Protein AF-A0AAW7FCY6-F1 (afdb_monomer_lite)

pLDDT: mean 89.24, std 13.65, range [32.5, 97.94]

Secondary structure (DSSP, 8-state):
-------HHHHHHHHHHHHHSSS---HHHHHHHHHHHHHHHHHHHTT----HHHHHHHHHHHT--GGGHHHHHHHHHHHHHHT-

Foldseek 3Di:
DPPDPQDVVLLVLLVVLLVVDPHHDDPVLSVLSSSLSSVVVVCVVVVHDADLVNLQVSCVVSVHDSVCSVVVVVSVVVVVVVPD

Sequence (84 aa):
MMKNKIAPTVYKLVYEYSHQSEQPLNESESDTMAEYFNDLVTRLVGGESIDADTLLRLAKEYGVDVLRVPEIARFLSEWGRDGE

Structure (mmCIF, N/CA/C/O backbone):
data_AF-A0AAW7FCY6-F1
#
_entry.id   AF-A0AAW7FCY6-F1
#
loop_
_atom_site.group_PDB
_atom_site.id
_atom_site.type_symbol
_atom_site.label_atom_id
_atom_site.label_alt_id
_atom_site.label_comp_id
_atom_site.label_asym_id
_atom_site.label_entity_id
_atom_site.label_seq_id
_atom_site.pdbx_PDB_ins_code
_atom_site.Cartn_x
_atom_site.Cartn_y
_atom_site.Cartn_z
_atom_site.occupancy
_atom_site.B_iso_or_equiv
_atom_site.auth_seq_id
_atom_site.auth_comp_id
_atom_site.auth_asym_id
_atom_site.auth_atom_id
_atom_site.pdbx_PDB_model_num
ATOM 1 N N . MET A 1 1 ? 2.956 -10.868 17.929 1.00 32.50 1 MET A N 1
ATOM 2 C CA . MET A 1 1 ? 3.109 -10.489 16.511 1.00 32.50 1 MET A CA 1
ATOM 3 C C . MET A 1 1 ? 4.025 -9.274 16.470 1.00 32.50 1 MET A C 1
ATOM 5 O O . MET A 1 1 ? 3.653 -8.251 17.033 1.00 32.50 1 MET A O 1
ATOM 9 N N . MET A 1 2 ? 5.244 -9.388 15.940 1.00 39.16 2 MET A N 1
ATOM 10 C CA . MET A 1 2 ? 6.075 -8.202 15.709 1.00 39.16 2 MET A CA 1
ATOM 11 C C . MET A 1 2 ? 5.473 -7.469 14.513 1.00 39.16 2 MET A C 1
ATOM 13 O O . MET A 1 2 ? 5.599 -7.938 13.388 1.00 39.16 2 MET A O 1
ATOM 17 N N . LYS A 1 3 ? 4.775 -6.355 14.759 1.00 49.47 3 LYS A N 1
ATOM 18 C CA . LYS A 1 3 ? 4.495 -5.394 13.692 1.00 49.47 3 LYS A CA 1
ATOM 19 C C . LYS A 1 3 ? 5.859 -4.909 13.206 1.00 49.47 3 LYS A C 1
ATOM 21 O O . LYS A 1 3 ? 6.587 -4.289 13.985 1.00 49.47 3 LYS A O 1
ATOM 26 N N . ASN A 1 4 ? 6.249 -5.256 11.980 1.00 56.88 4 ASN A N 1
ATOM 27 C CA . ASN A 1 4 ? 7.423 -4.644 11.366 1.00 56.88 4 ASN A CA 1
ATOM 28 C C . ASN A 1 4 ? 7.237 -3.128 11.441 1.00 56.88 4 ASN A C 1
ATOM 30 O O . ASN A 1 4 ? 6.143 -2.623 11.195 1.00 56.88 4 ASN A O 1
ATOM 34 N N . LYS A 1 5 ? 8.277 -2.402 11.856 1.00 78.12 5 LYS A N 1
ATOM 35 C CA . LYS A 1 5 ? 8.195 -0.946 11.965 1.00 78.12 5 LYS A CA 1
ATOM 36 C C . LYS A 1 5 ? 8.056 -0.376 10.553 1.00 78.12 5 LYS A C 1
ATOM 38 O O . LYS A 1 5 ? 9.047 -0.285 9.836 1.00 78.12 5 LYS A O 1
ATOM 43 N N . ILE A 1 6 ? 6.828 -0.032 10.171 1.00 86.50 6 ILE A N 1
ATOM 44 C CA . ILE A 1 6 ? 6.506 0.553 8.869 1.00 86.50 6 ILE A CA 1
ATOM 45 C C . ILE A 1 6 ? 7.254 1.883 8.737 1.00 86.50 6 ILE A C 1
ATOM 47 O O . ILE A 1 6 ? 7.241 2.716 9.651 1.00 86.50 6 ILE A O 1
ATOM 51 N N . ALA A 1 7 ? 7.954 2.067 7.618 1.00 87.19 7 ALA A N 1
ATOM 52 C CA . ALA A 1 7 ? 8.727 3.279 7.381 1.00 87.19 7 ALA A CA 1
ATOM 53 C C . ALA A 1 7 ? 7.794 4.502 7.232 1.00 87.19 7 ALA A C 1
ATOM 55 O O . ALA A 1 7 ? 6.749 4.389 6.592 1.00 87.19 7 ALA A O 1
ATOM 56 N N . PRO A 1 8 ? 8.170 5.698 7.730 1.00 89.00 8 PRO A N 1
ATOM 57 C CA . PRO A 1 8 ? 7.369 6.915 7.547 1.00 89.00 8 PRO A CA 1
ATOM 58 C C . PRO A 1 8 ? 7.040 7.224 6.080 1.00 89.00 8 PRO A C 1
ATOM 60 O O . PRO A 1 8 ? 5.965 7.732 5.776 1.00 89.00 8 PRO A O 1
ATOM 63 N N . THR A 1 9 ? 7.942 6.865 5.161 1.00 88.69 9 THR A N 1
ATOM 64 C CA . THR A 1 9 ? 7.732 6.993 3.714 1.00 88.69 9 THR A CA 1
ATOM 65 C C . THR A 1 9 ? 6.525 6.190 3.227 1.00 88.69 9 THR A C 1
ATOM 67 O O . THR A 1 9 ? 5.797 6.667 2.366 1.00 88.69 9 THR A O 1
ATOM 70 N N . VAL A 1 10 ? 6.258 5.014 3.808 1.00 93.56 10 VAL A N 1
ATOM 71 C CA . VAL A 1 10 ? 5.085 4.198 3.456 1.00 93.56 10 VAL A CA 1
ATOM 72 C C . VAL A 1 10 ? 3.800 4.888 3.903 1.00 93.56 10 VAL A C 1
ATOM 74 O O . VAL A 1 10 ? 2.854 4.957 3.130 1.00 93.56 10 VAL A O 1
ATOM 77 N N . TYR A 1 11 ? 3.766 5.479 5.100 1.00 93.06 11 TYR A N 1
ATOM 78 C CA . TYR A 1 11 ? 2.596 6.249 5.540 1.00 93.06 11 TYR A CA 1
ATOM 79 C C . TYR A 1 11 ? 2.330 7.468 4.654 1.00 93.06 11 TYR A C 1
ATOM 81 O O . TYR A 1 11 ? 1.175 7.763 4.351 1.00 93.06 11 TYR A O 1
ATOM 89 N N . LYS A 1 12 ? 3.386 8.149 4.192 1.00 93.12 12 LYS A N 1
ATOM 90 C CA . LYS A 1 12 ? 3.251 9.223 3.200 1.00 93.12 12 LYS A CA 1
ATOM 91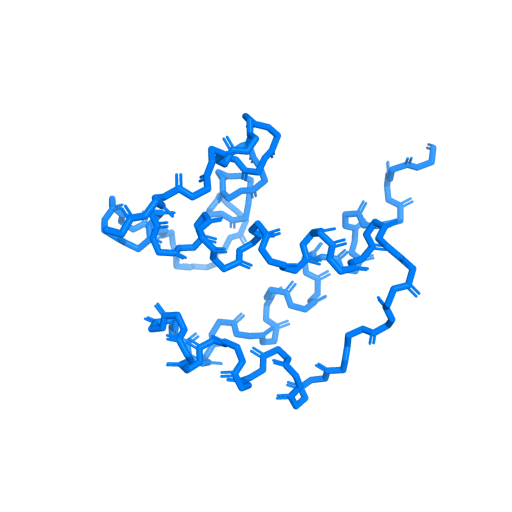 C C . LYS A 1 12 ? 2.650 8.695 1.891 1.00 93.12 12 LYS A C 1
ATOM 93 O O . LYS A 1 12 ? 1.739 9.315 1.358 1.00 93.12 12 LYS A O 1
ATOM 98 N N . LEU A 1 13 ? 3.107 7.534 1.425 1.00 94.25 13 LEU A N 1
ATOM 99 C CA . LEU A 1 13 ? 2.614 6.908 0.200 1.00 94.25 13 LEU A CA 1
ATOM 100 C C . LEU A 1 13 ? 1.136 6.494 0.307 1.00 94.25 13 LEU A C 1
ATOM 102 O O . LEU A 1 13 ? 0.355 6.751 -0.603 1.00 94.25 13 LEU A O 1
ATOM 106 N N . VAL A 1 14 ? 0.728 5.914 1.440 1.00 96.12 14 VAL A N 1
ATOM 107 C CA . VAL A 1 14 ? -0.681 5.584 1.727 1.00 96.12 14 VAL A CA 1
ATOM 108 C C . VAL A 1 14 ? -1.544 6.843 1.766 1.00 96.12 14 VAL A C 1
ATOM 110 O O . VAL A 1 14 ? -2.654 6.845 1.236 1.00 96.12 14 VAL A O 1
ATOM 113 N N . TYR A 1 15 ? -1.040 7.923 2.367 1.00 94.94 15 TYR A N 1
ATOM 114 C CA . TYR A 1 15 ? -1.731 9.210 2.391 1.00 94.94 15 TYR A CA 1
ATOM 115 C C . TYR A 1 15 ? -1.934 9.769 0.976 1.00 94.94 15 TYR A C 1
ATOM 117 O O . TYR A 1 15 ? -3.044 10.183 0.644 1.00 94.94 15 TYR A O 1
ATOM 125 N N . GLU A 1 16 ? -0.893 9.751 0.138 1.00 95.12 16 GLU A N 1
ATOM 126 C CA . GLU A 1 16 ? -0.957 10.195 -1.260 1.00 95.12 16 GLU A CA 1
ATOM 127 C C . GLU A 1 16 ? -1.934 9.348 -2.077 1.00 95.12 16 GLU A C 1
ATOM 129 O O . GLU A 1 16 ? -2.807 9.905 -2.741 1.00 95.12 16 GLU A O 1
ATOM 134 N N . TYR A 1 17 ? -1.855 8.021 -1.958 1.00 96.31 17 TYR A N 1
ATOM 135 C CA . TYR A 1 17 ? -2.803 7.104 -2.583 1.00 96.31 17 TYR A CA 1
ATOM 136 C C . TYR A 1 17 ? -4.247 7.406 -2.156 1.00 96.31 17 TYR A C 1
ATOM 138 O O . TYR A 1 17 ? -5.122 7.545 -3.002 1.00 96.31 17 TYR A O 1
ATOM 146 N N . SER A 1 18 ? -4.500 7.581 -0.855 1.00 96.12 18 SER A N 1
ATOM 147 C CA . SER A 1 18 ? -5.837 7.887 -0.327 1.00 96.12 18 SER A CA 1
ATOM 148 C C . SER A 1 18 ? -6.408 9.197 -0.890 1.00 96.12 18 SER A C 1
ATOM 150 O O . SER A 1 18 ? -7.603 9.277 -1.159 1.00 96.12 18 SER A O 1
ATOM 152 N N . HIS A 1 19 ? -5.562 10.210 -1.117 1.00 93.88 19 HIS A N 1
ATOM 153 C CA . HIS A 1 19 ? -5.972 11.491 -1.711 1.00 93.88 19 HIS A CA 1
ATOM 154 C C . HIS A 1 19 ? -6.231 11.414 -3.216 1.00 93.88 19 HIS A C 1
ATOM 156 O O . HIS A 1 19 ? -6.992 12.225 -3.742 1.00 93.88 19 HIS A O 1
ATOM 162 N N . GLN A 1 20 ? -5.569 10.489 -3.909 1.00 92.50 20 GLN A N 1
ATOM 163 C CA . GLN A 1 20 ? -5.739 10.274 -5.346 1.00 92.50 20 GLN A CA 1
ATOM 164 C C . GLN A 1 20 ? -6.834 9.250 -5.660 1.00 92.50 20 GLN A C 1
ATOM 166 O O . GLN A 1 20 ? -7.309 9.213 -6.794 1.00 92.50 20 GLN A O 1
ATOM 171 N N . SER A 1 21 ? -7.232 8.440 -4.674 1.00 93.81 21 SER A N 1
ATOM 172 C CA . SER A 1 21 ? -8.258 7.421 -4.843 1.00 93.81 21 SER A CA 1
ATOM 173 C C . SER A 1 21 ? -9.648 8.034 -4.946 1.00 93.81 21 SER A C 1
ATOM 175 O O . SER A 1 21 ? -10.003 8.957 -4.209 1.00 93.81 21 SER A O 1
ATOM 177 N N . GLU A 1 22 ? -10.479 7.465 -5.820 1.00 91.56 22 GLU A N 1
ATOM 178 C CA . GLU A 1 22 ? -11.902 7.821 -5.907 1.00 91.56 22 GLU A CA 1
ATOM 179 C C . GLU A 1 22 ? -12.647 7.561 -4.586 1.00 91.56 22 GLU A C 1
ATOM 181 O O . GLU A 1 22 ? -13.660 8.202 -4.300 1.00 91.56 22 GLU A O 1
ATOM 186 N N . GLN A 1 23 ? -12.140 6.628 -3.771 1.00 92.06 23 GLN A N 1
ATOM 187 C CA . GLN A 1 23 ? -12.679 6.291 -2.458 1.00 92.06 23 GLN A CA 1
ATOM 188 C C . GLN A 1 23 ? -11.588 6.436 -1.389 1.00 92.06 23 GLN A C 1
ATOM 190 O O . GLN A 1 23 ? -10.848 5.472 -1.143 1.00 92.06 23 GLN A O 1
ATOM 195 N N . PRO A 1 24 ? -11.504 7.608 -0.730 1.00 93.88 24 PRO A N 1
ATOM 196 C CA . PRO A 1 24 ? -10.545 7.847 0.339 1.00 93.88 24 PRO A CA 1
ATOM 197 C C . PRO A 1 24 ? -10.627 6.785 1.435 1.00 93.88 24 PRO A C 1
ATOM 199 O O . PRO A 1 24 ? -11.709 6.301 1.774 1.00 93.88 24 PRO A O 1
ATOM 202 N N . LEU A 1 25 ? -9.474 6.439 1.999 1.00 94.62 25 LEU A N 1
ATOM 203 C CA . LEU A 1 25 ? -9.371 5.447 3.063 1.00 94.62 25 LEU A CA 1
ATOM 204 C C . LEU A 1 25 ? -9.869 6.015 4.391 1.00 94.62 25 LEU A C 1
ATOM 206 O O . LEU A 1 25 ? -9.546 7.146 4.763 1.00 94.62 25 LEU A O 1
ATOM 210 N N . ASN A 1 26 ? -10.588 5.192 5.150 1.00 92.44 26 ASN A N 1
ATOM 211 C CA . ASN A 1 26 ? -10.807 5.440 6.571 1.00 92.44 26 ASN A CA 1
ATOM 212 C C . ASN A 1 26 ? -9.578 5.031 7.414 1.00 92.44 26 ASN A C 1
ATOM 214 O O . ASN A 1 26 ? -8.590 4.506 6.899 1.00 92.44 26 ASN A O 1
ATOM 218 N N . GLU A 1 27 ? -9.625 5.274 8.725 1.00 87.50 27 GLU A N 1
ATOM 219 C CA . GLU A 1 27 ? -8.508 4.991 9.642 1.00 87.50 27 GLU A CA 1
ATOM 220 C C . GLU A 1 27 ? -8.125 3.498 9.675 1.00 87.50 27 GLU A C 1
ATOM 222 O O . GLU A 1 27 ? -6.951 3.156 9.550 1.00 87.50 27 GLU A O 1
ATOM 227 N N . SER A 1 28 ? -9.110 2.596 9.739 1.00 87.00 28 SER A N 1
ATOM 228 C CA . SER A 1 28 ? -8.872 1.144 9.747 1.00 87.00 28 SER A CA 1
ATOM 229 C C . SER A 1 28 ? -8.334 0.633 8.408 1.00 87.00 28 SER A C 1
ATOM 231 O O . SER A 1 28 ? -7.495 -0.272 8.372 1.00 87.00 28 SER A O 1
ATOM 233 N N . GLU A 1 29 ? -8.822 1.193 7.300 1.00 94.44 29 GLU A N 1
ATOM 234 C CA . GLU A 1 29 ? -8.300 0.894 5.967 1.00 94.44 29 GLU A CA 1
ATOM 235 C C . GLU A 1 29 ? -6.869 1.416 5.805 1.00 94.44 29 GLU A C 1
ATOM 237 O O . GLU A 1 29 ? -6.058 0.747 5.176 1.00 94.44 29 GLU A O 1
ATOM 242 N N . SER A 1 30 ? -6.536 2.569 6.395 1.00 93.62 30 SER A N 1
ATOM 243 C CA . SER A 1 30 ? -5.208 3.188 6.292 1.00 93.62 30 SER A CA 1
ATOM 244 C C . SER A 1 30 ? -4.117 2.345 6.950 1.00 93.62 30 SER A C 1
ATOM 246 O O . SER A 1 30 ? -3.058 2.157 6.355 1.00 93.62 30 SER A O 1
ATOM 248 N N . ASP A 1 31 ? -4.376 1.782 8.133 1.00 92.25 31 ASP A N 1
ATOM 249 C CA . ASP A 1 31 ? -3.430 0.879 8.804 1.00 92.25 31 ASP A CA 1
ATOM 250 C C . ASP A 1 31 ? -3.201 -0.406 7.996 1.00 92.25 31 ASP A C 1
ATOM 252 O O . ASP A 1 31 ? -2.061 -0.815 7.769 1.00 92.25 31 ASP A O 1
ATOM 256 N N . THR A 1 32 ? -4.286 -1.004 7.498 1.00 94.88 32 THR A N 1
ATOM 257 C CA . THR A 1 32 ? -4.230 -2.207 6.651 1.00 94.88 32 THR A CA 1
ATOM 258 C C . THR A 1 32 ? -3.483 -1.926 5.345 1.00 94.88 32 THR A C 1
ATOM 260 O O . THR A 1 32 ? -2.632 -2.705 4.912 1.00 94.88 32 THR A O 1
ATOM 263 N N . MET A 1 33 ? -3.751 -0.769 4.734 1.00 97.00 33 MET A N 1
ATOM 264 C CA . MET A 1 33 ? -3.080 -0.325 3.518 1.00 97.00 33 MET A CA 1
ATOM 265 C C . MET A 1 33 ? -1.592 -0.071 3.759 1.00 97.00 33 MET A C 1
ATOM 267 O O . MET A 1 33 ? -0.785 -0.378 2.889 1.00 97.00 33 MET A O 1
ATOM 271 N N . ALA A 1 34 ? -1.204 0.440 4.930 1.00 96.12 34 ALA A N 1
ATOM 272 C CA . ALA A 1 34 ? 0.197 0.647 5.278 1.00 96.12 34 ALA A CA 1
ATOM 273 C C . ALA A 1 34 ? 0.967 -0.671 5.397 1.00 96.12 34 ALA A C 1
ATOM 275 O O . ALA A 1 34 ? 2.097 -0.756 4.918 1.00 96.12 34 ALA A O 1
ATOM 276 N N . GLU A 1 35 ? 0.365 -1.710 5.979 1.00 95.75 35 GLU A N 1
ATOM 277 C CA . GLU A 1 35 ? 0.973 -3.045 6.027 1.00 95.75 35 GLU A CA 1
ATOM 278 C C . GLU A 1 35 ? 1.133 -3.637 4.618 1.00 95.75 35 GLU A C 1
ATOM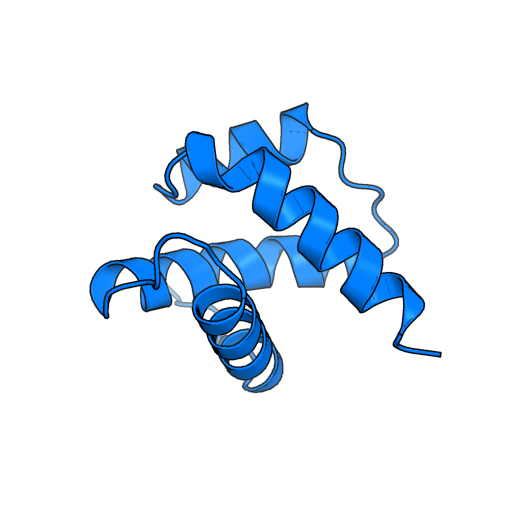 280 O O . GLU A 1 35 ? 2.215 -4.118 4.271 1.00 95.75 35 GLU A O 1
ATOM 285 N N . TYR A 1 36 ? 0.099 -3.509 3.781 1.00 97.19 36 TYR A N 1
ATOM 286 C CA . TYR A 1 36 ? 0.122 -3.959 2.390 1.00 97.19 36 TYR A CA 1
ATOM 287 C C . TYR A 1 36 ? 1.166 -3.209 1.545 1.00 97.19 36 TYR A C 1
ATOM 289 O O . TYR A 1 36 ? 2.019 -3.830 0.911 1.00 97.19 36 TYR A O 1
ATOM 297 N N . PHE A 1 37 ? 1.168 -1.873 1.582 1.00 96.38 37 PHE A N 1
ATOM 298 C CA . PHE A 1 37 ? 2.129 -1.040 0.851 1.00 96.38 37 PHE A CA 1
ATOM 299 C C . PHE A 1 37 ? 3.560 -1.275 1.331 1.00 96.38 37 PHE A C 1
ATOM 301 O O . PHE A 1 37 ? 4.483 -1.232 0.523 1.00 96.38 37 PHE A O 1
ATOM 308 N N . ASN A 1 38 ? 3.767 -1.558 2.620 1.00 95.69 38 ASN A N 1
ATOM 309 C CA . ASN A 1 38 ? 5.092 -1.889 3.130 1.00 95.69 38 ASN A CA 1
ATOM 310 C C . ASN A 1 38 ? 5.655 -3.164 2.476 1.00 95.69 38 ASN A C 1
ATOM 312 O O . ASN A 1 38 ? 6.837 -3.177 2.130 1.00 95.69 38 ASN A O 1
ATOM 316 N N . ASP A 1 39 ? 4.846 -4.214 2.284 1.00 95.50 39 ASP A N 1
ATOM 317 C CA . ASP A 1 39 ? 5.288 -5.424 1.567 1.00 95.50 39 ASP A CA 1
ATOM 318 C C . ASP A 1 39 ? 5.584 -5.117 0.091 1.00 95.50 39 ASP A C 1
ATOM 320 O O . ASP A 1 39 ? 6.677 -5.408 -0.397 1.00 95.50 39 ASP A O 1
ATOM 324 N N . LEU A 1 40 ? 4.671 -4.425 -0.600 1.00 95.44 40 LEU A N 1
ATOM 325 C CA . LEU A 1 40 ? 4.861 -4.071 -2.012 1.00 95.44 40 LEU A CA 1
ATOM 326 C C . LEU A 1 40 ? 6.122 -3.230 -2.242 1.00 95.44 40 LEU A C 1
ATOM 328 O O . LEU A 1 40 ? 6.931 -3.553 -3.109 1.00 95.44 40 LEU A O 1
ATOM 332 N N . VAL A 1 41 ? 6.330 -2.183 -1.442 1.00 92.69 41 VAL A N 1
ATOM 333 C CA . VAL A 1 41 ? 7.522 -1.328 -1.540 1.00 92.69 41 VAL A CA 1
ATOM 334 C C . VAL A 1 41 ? 8.790 -2.119 -1.222 1.00 92.69 41 VAL A C 1
ATOM 336 O O . VAL 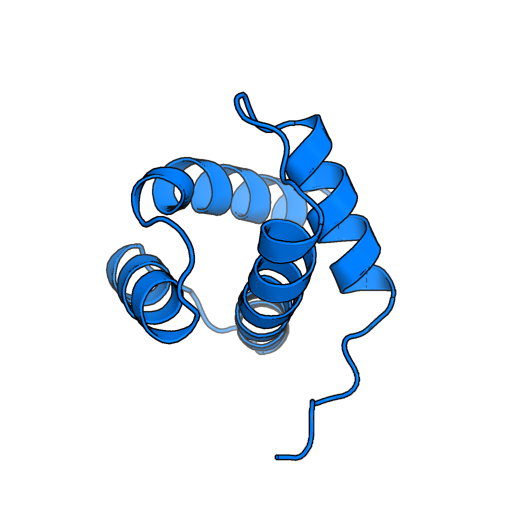A 1 41 ? 9.787 -1.954 -1.918 1.00 92.69 41 VAL A O 1
ATOM 339 N N . THR A 1 42 ? 8.766 -3.007 -0.222 1.00 92.75 42 THR A N 1
ATOM 340 C CA . THR A 1 42 ? 9.930 -3.847 0.116 1.00 92.75 42 THR A CA 1
ATOM 341 C C . THR A 1 42 ? 10.348 -4.722 -1.067 1.00 92.75 42 THR A C 1
ATOM 343 O O . THR A 1 42 ? 11.535 -4.803 -1.382 1.00 92.75 42 THR A O 1
ATOM 346 N N . ARG A 1 43 ? 9.378 -5.334 -1.753 1.00 93.12 43 ARG A N 1
ATOM 347 C CA . ARG A 1 43 ? 9.602 -6.156 -2.951 1.00 93.12 43 ARG A CA 1
ATOM 348 C C . ARG A 1 43 ? 10.131 -5.334 -4.124 1.00 93.12 43 ARG A C 1
ATOM 350 O O . ARG A 1 43 ? 11.156 -5.693 -4.700 1.00 93.12 43 ARG A O 1
ATOM 357 N N . LEU A 1 44 ? 9.491 -4.201 -4.425 1.00 91.31 44 LEU A N 1
ATOM 358 C CA . LEU A 1 44 ? 9.896 -3.312 -5.522 1.00 91.31 44 LEU A CA 1
ATOM 359 C C . LEU A 1 44 ? 11.315 -2.766 -5.315 1.00 91.31 44 LEU A C 1
ATOM 361 O O . LEU A 1 44 ? 12.134 -2.821 -6.229 1.00 91.31 44 LEU A O 1
ATOM 365 N N . VAL A 1 45 ? 11.646 -2.306 -4.103 1.00 89.50 45 VAL A N 1
ATOM 366 C CA . VAL A 1 45 ? 13.007 -1.858 -3.747 1.00 89.50 45 VAL A CA 1
ATOM 367 C C . VAL A 1 45 ? 14.013 -3.014 -3.804 1.00 89.50 45 VAL A C 1
ATOM 369 O O . VAL A 1 45 ? 15.179 -2.802 -4.131 1.00 89.50 45 VAL A O 1
ATOM 372 N N . GLY A 1 46 ? 13.568 -4.245 -3.537 1.00 90.94 46 GLY A N 1
ATOM 373 C CA . GLY A 1 46 ? 14.348 -5.469 -3.729 1.00 90.94 46 GLY A CA 1
ATOM 374 C C . GLY A 1 46 ? 14.546 -5.885 -5.194 1.00 90.94 46 GLY A C 1
ATOM 375 O O . GLY A 1 46 ? 15.242 -6.868 -5.444 1.00 90.94 46 GLY A O 1
ATOM 376 N N . GLY A 1 47 ? 13.963 -5.159 -6.156 1.00 90.75 47 GLY A N 1
ATOM 377 C CA . GLY A 1 47 ? 14.039 -5.457 -7.589 1.00 90.75 47 GLY A CA 1
ATOM 378 C C . GLY A 1 47 ? 13.046 -6.519 -8.071 1.00 90.75 47 GLY A C 1
ATOM 379 O O . GLY A 1 47 ? 13.161 -6.993 -9.202 1.00 90.75 47 GLY A O 1
ATOM 380 N N . GLU A 1 48 ? 12.082 -6.917 -7.238 1.00 92.62 48 GLU A N 1
ATOM 381 C CA . GLU A 1 48 ? 11.021 -7.845 -7.628 1.00 92.62 48 GLU A CA 1
ATOM 382 C C . GLU A 1 48 ? 10.012 -7.133 -8.539 1.00 92.62 48 GLU A C 1
ATOM 384 O O . GLU A 1 48 ? 9.470 -6.081 -8.197 1.00 92.62 48 GLU A O 1
ATOM 389 N N . SER A 1 49 ? 9.733 -7.725 -9.702 1.00 90.38 49 SER A N 1
ATOM 390 C CA . SER A 1 49 ? 8.575 -7.335 -10.506 1.00 90.38 49 SER A CA 1
ATOM 391 C C . SER A 1 49 ? 7.327 -7.971 -9.904 1.00 90.38 49 SER A C 1
ATOM 393 O O . SER A 1 49 ? 7.288 -9.184 -9.709 1.00 90.38 49 SER A O 1
ATOM 395 N N . ILE A 1 50 ? 6.318 -7.153 -9.611 1.00 92.88 50 ILE A N 1
ATOM 396 C CA . ILE A 1 50 ? 5.061 -7.608 -9.016 1.00 92.88 50 ILE A CA 1
ATOM 397 C C . ILE A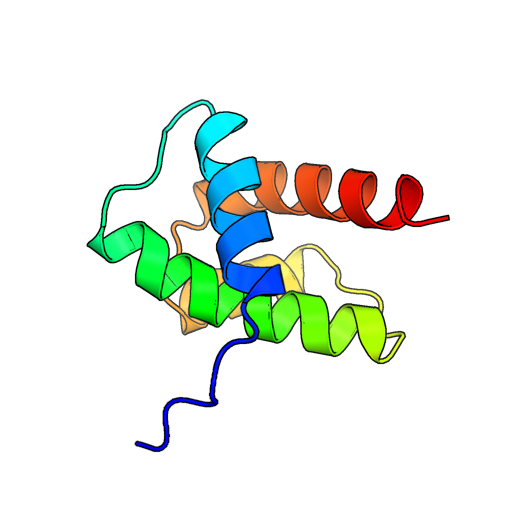 1 50 ? 3.986 -7.617 -10.099 1.00 92.88 50 ILE A C 1
ATOM 399 O O . ILE A 1 50 ? 3.649 -6.573 -10.659 1.00 92.88 50 ILE A O 1
ATOM 403 N N . ASP A 1 51 ? 3.445 -8.795 -10.392 1.00 94.38 51 ASP A N 1
ATOM 404 C CA . ASP A 1 51 ? 2.338 -8.957 -11.329 1.00 94.38 51 ASP A CA 1
ATOM 405 C C . ASP A 1 51 ? 0.963 -8.772 -10.657 1.00 94.38 51 ASP A C 1
ATOM 407 O O . ASP A 1 51 ? 0.827 -8.661 -9.434 1.00 94.38 51 ASP A O 1
ATOM 411 N N . ALA A 1 52 ? -0.087 -8.719 -11.481 1.00 93.62 52 ALA A N 1
ATOM 412 C CA . ALA A 1 52 ? -1.457 -8.518 -11.012 1.00 93.62 52 ALA A CA 1
ATOM 413 C C . ALA A 1 52 ? -1.937 -9.644 -10.077 1.00 93.62 52 ALA A C 1
ATOM 415 O O . ALA A 1 52 ? -2.650 -9.376 -9.108 1.00 93.62 52 ALA A O 1
ATOM 416 N N . ASP A 1 53 ? -1.521 -10.886 -10.333 1.00 95.88 53 ASP A N 1
ATOM 417 C CA . ASP A 1 53 ? -1.887 -12.040 -9.510 1.00 95.88 53 ASP A CA 1
ATOM 418 C C . ASP A 1 53 ? -1.253 -11.953 -8.117 1.00 95.88 53 ASP A C 1
ATOM 420 O O . ASP A 1 53 ? -1.915 -12.226 -7.110 1.00 95.88 53 ASP A O 1
ATOM 424 N N . THR A 1 54 ? 0.000 -11.503 -8.033 1.00 96.31 54 THR A N 1
ATOM 425 C CA . THR A 1 54 ? 0.694 -11.270 -6.765 1.00 96.31 54 THR A CA 1
ATOM 426 C C . THR A 1 54 ? 0.054 -10.128 -5.991 1.00 96.31 54 THR A C 1
ATOM 428 O O . THR A 1 54 ? -0.228 -10.299 -4.803 1.00 96.31 54 THR A O 1
ATOM 431 N N . LEU A 1 55 ? -0.257 -9.003 -6.649 1.00 97.25 55 LEU A N 1
ATOM 432 C CA . LEU A 1 55 ? -0.982 -7.897 -6.017 1.00 97.25 55 LEU A CA 1
ATOM 433 C C . LEU A 1 55 ? -2.322 -8.364 -5.442 1.00 97.25 55 LEU A C 1
ATOM 435 O O . LEU A 1 55 ? -2.624 -8.070 -4.285 1.00 97.25 55 LEU A O 1
ATOM 439 N N . LEU A 1 56 ? -3.095 -9.131 -6.216 1.00 97.94 56 LEU A N 1
ATOM 440 C CA . LEU A 1 56 ? -4.398 -9.647 -5.807 1.00 97.94 56 LEU A CA 1
ATOM 441 C C . LEU A 1 56 ? -4.293 -10.642 -4.647 1.00 97.94 56 LEU A C 1
ATOM 443 O O . LEU A 1 56 ? -5.103 -10.602 -3.717 1.00 97.94 56 LEU A O 1
ATOM 447 N N . ARG A 1 57 ? -3.314 -11.550 -4.697 1.00 97.94 57 ARG A N 1
ATOM 448 C CA . ARG A 1 57 ? -3.061 -12.522 -3.629 1.00 97.94 57 ARG A CA 1
ATOM 449 C C . ARG A 1 57 ? -2.720 -11.809 -2.324 1.00 97.94 57 ARG A C 1
ATOM 451 O O . ARG A 1 57 ? -3.311 -12.131 -1.298 1.00 97.94 57 ARG A O 1
ATOM 458 N N . LEU A 1 58 ? -1.811 -10.840 -2.379 1.00 97.31 58 LEU A N 1
ATOM 459 C CA . LEU A 1 58 ? -1.397 -10.071 -1.210 1.00 97.31 58 LEU A CA 1
ATOM 460 C C . LEU A 1 58 ? -2.541 -9.194 -0.681 1.00 97.31 58 LEU A C 1
ATOM 462 O O . LEU A 1 58 ? -2.757 -9.159 0.523 1.00 97.31 58 LEU A O 1
ATOM 466 N N . ALA A 1 59 ? -3.351 -8.577 -1.547 1.00 97.69 59 ALA A N 1
ATOM 467 C CA . ALA A 1 59 ? -4.525 -7.824 -1.101 1.00 97.69 59 ALA A CA 1
ATOM 468 C C . ALA A 1 59 ? -5.465 -8.698 -0.252 1.00 97.69 59 ALA A C 1
ATOM 470 O O . ALA A 1 59 ? -5.877 -8.296 0.832 1.00 97.69 59 ALA A O 1
ATOM 471 N N . LYS A 1 60 ? -5.722 -9.942 -0.680 1.00 97.69 60 LYS A N 1
ATOM 472 C CA . LYS A 1 60 ? -6.513 -10.907 0.104 1.00 97.69 60 LYS A CA 1
ATOM 473 C C . LYS A 1 60 ? -5.841 -11.302 1.421 1.00 97.69 60 LYS A C 1
ATOM 475 O O . LYS A 1 60 ? -6.537 -11.470 2.415 1.00 97.69 60 LYS A O 1
ATOM 480 N N . GLU A 1 61 ? -4.521 -11.471 1.422 1.00 97.12 61 GLU A N 1
ATOM 481 C CA . GLU A 1 61 ? -3.736 -11.846 2.606 1.00 97.12 61 GLU A CA 1
ATOM 482 C C . GLU A 1 61 ? -3.767 -10.758 3.688 1.00 97.12 61 GLU A C 1
ATOM 484 O O . GLU A 1 61 ? -3.962 -11.064 4.862 1.00 97.12 61 GLU A O 1
ATOM 489 N N . TYR A 1 62 ? -3.647 -9.493 3.279 1.00 95.56 62 TYR A N 1
ATOM 490 C CA . TYR A 1 62 ? -3.691 -8.339 4.176 1.00 95.56 62 TYR A CA 1
ATOM 491 C C . TYR A 1 62 ? -5.116 -7.857 4.484 1.00 95.56 62 TYR A C 1
ATOM 493 O O . TYR A 1 62 ? -5.299 -7.062 5.397 1.00 95.56 62 TYR A O 1
ATOM 501 N N . GLY A 1 63 ? -6.138 -8.330 3.765 1.00 96.19 63 GLY A N 1
ATOM 502 C CA . GLY A 1 63 ? -7.521 -7.876 3.947 1.00 96.19 63 GLY A CA 1
ATOM 503 C C . GLY A 1 63 ? -7.831 -6.533 3.276 1.00 96.19 63 GLY A C 1
ATOM 504 O O . GLY A 1 63 ? -8.758 -5.838 3.684 1.00 96.19 63 GLY A O 1
ATOM 505 N N . VAL A 1 64 ? -7.074 -6.168 2.241 1.00 96.56 64 VAL A N 1
ATOM 506 C CA . VAL A 1 64 ? -7.358 -5.025 1.365 1.00 96.56 64 VAL A CA 1
ATOM 507 C C . VAL A 1 64 ? -8.439 -5.412 0.356 1.00 96.56 64 VAL A C 1
ATOM 509 O O . VAL A 1 64 ? -8.417 -6.511 -0.205 1.00 96.56 64 VAL A O 1
ATOM 512 N N . ASP A 1 65 ? -9.375 -4.497 0.090 1.00 96.19 65 ASP A N 1
ATOM 513 C CA . ASP A 1 65 ? -10.384 -4.695 -0.950 1.00 96.19 65 ASP A CA 1
ATOM 514 C C . ASP A 1 65 ? -9.713 -4.917 -2.313 1.00 96.19 65 ASP A C 1
ATOM 516 O O . ASP A 1 65 ? -9.011 -4.055 -2.846 1.00 96.19 65 ASP A O 1
ATOM 520 N N . VAL A 1 66 ? -9.960 -6.089 -2.894 1.00 96.62 66 VAL A N 1
ATOM 521 C CA . VAL A 1 66 ? -9.416 -6.500 -4.190 1.00 96.62 66 VAL A CA 1
ATOM 522 C C . VAL A 1 66 ? -9.820 -5.564 -5.329 1.00 96.62 66 VAL A C 1
ATOM 524 O O . VAL A 1 66 ? -9.111 -5.496 -6.331 1.00 96.62 66 VAL A O 1
ATOM 527 N N . LEU A 1 67 ? -10.918 -4.816 -5.184 1.00 96.12 67 LEU A N 1
ATOM 528 C CA . LEU A 1 67 ? -11.349 -3.818 -6.164 1.00 96.12 67 LEU A CA 1
ATOM 529 C C . LEU A 1 67 ? -10.391 -2.624 -6.255 1.00 96.12 67 LEU A C 1
ATOM 531 O O . LEU A 1 67 ? -10.356 -1.956 -7.285 1.00 96.12 67 LEU A O 1
ATOM 535 N N . ARG A 1 68 ? -9.569 -2.389 -5.224 1.00 96.19 68 ARG A N 1
ATOM 536 C CA . ARG A 1 68 ? -8.544 -1.336 -5.210 1.00 96.19 68 ARG A CA 1
ATOM 537 C C . ARG A 1 68 ? -7.270 -1.732 -5.964 1.00 96.19 68 ARG A C 1
ATOM 539 O O . ARG A 1 68 ? -6.488 -0.866 -6.340 1.00 96.19 68 ARG A O 1
ATOM 546 N N . VAL A 1 69 ? -7.050 -3.024 -6.230 1.00 96.69 69 VAL A N 1
ATOM 547 C CA . VAL A 1 69 ? -5.802 -3.535 -6.835 1.00 96.69 69 VAL A CA 1
ATOM 548 C C . VAL A 1 69 ? -5.457 -2.884 -8.184 1.00 96.69 69 VAL A C 1
ATOM 550 O O . VAL A 1 69 ? -4.301 -2.496 -8.347 1.00 96.69 69 VAL A O 1
ATOM 553 N N . PRO A 1 70 ? -6.387 -2.710 -9.147 1.00 95.62 70 PRO A N 1
ATOM 554 C CA . PRO A 1 70 ? -6.059 -2.053 -10.415 1.00 95.62 70 PRO A CA 1
ATOM 555 C C . PRO A 1 70 ? -5.610 -0.595 -10.238 1.00 95.62 70 PRO A C 1
ATOM 557 O O . PRO A 1 70 ? -4.682 -0.146 -10.910 1.00 95.62 70 PRO A O 1
ATOM 560 N N . GLU A 1 71 ? -6.241 0.132 -9.313 1.00 95.69 71 GLU A N 1
ATOM 561 C CA . GLU A 1 71 ? -5.883 1.513 -8.982 1.00 95.69 71 GLU A CA 1
ATOM 562 C C . GLU A 1 71 ? -4.502 1.581 -8.313 1.00 95.69 71 GLU A C 1
ATOM 564 O O . GLU A 1 71 ? -3.655 2.370 -8.729 1.00 95.69 71 GLU A O 1
ATOM 569 N N . ILE A 1 72 ? -4.241 0.694 -7.347 1.00 95.88 72 ILE A N 1
ATOM 570 C CA . ILE A 1 72 ? -2.949 0.574 -6.653 1.00 95.88 72 ILE A CA 1
ATOM 571 C C . ILE A 1 72 ? -1.827 0.211 -7.634 1.00 95.88 72 ILE A C 1
ATOM 573 O O . ILE A 1 72 ? -0.744 0.791 -7.569 1.00 95.88 72 ILE A O 1
ATOM 577 N N . ALA A 1 73 ? -2.077 -0.706 -8.574 1.00 94.62 73 ALA A N 1
ATOM 578 C CA . ALA A 1 73 ? -1.107 -1.085 -9.600 1.00 94.62 73 ALA A CA 1
ATOM 579 C C . ALA A 1 73 ? -0.695 0.116 -10.465 1.00 94.62 73 ALA A C 1
ATOM 581 O O . ALA A 1 73 ? 0.494 0.312 -10.735 1.00 94.62 73 ALA A O 1
ATOM 582 N N . ARG A 1 74 ? -1.669 0.943 -10.875 1.00 93.44 74 ARG A N 1
ATOM 583 C CA . ARG A 1 74 ? -1.407 2.181 -11.621 1.00 93.44 74 ARG A CA 1
ATOM 584 C C . ARG A 1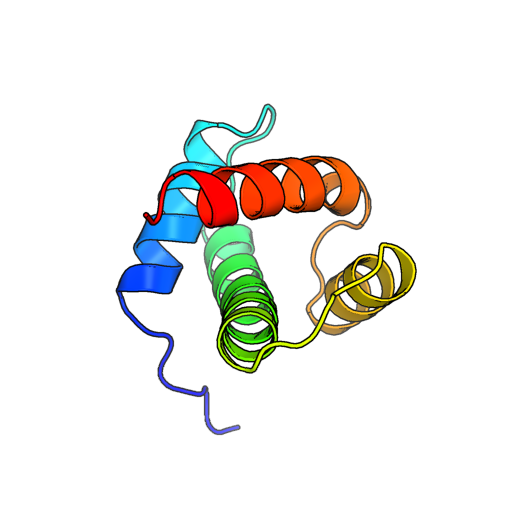 74 ? -0.613 3.173 -10.771 1.00 93.44 74 ARG A C 1
ATOM 586 O O . ARG A 1 74 ? 0.430 3.634 -11.220 1.00 93.44 74 ARG A O 1
ATOM 593 N N . PHE A 1 75 ? -1.066 3.425 -9.545 1.00 94.31 75 PHE A N 1
ATOM 594 C CA . PHE A 1 75 ? -0.432 4.360 -8.617 1.00 94.31 75 PHE A CA 1
ATOM 595 C C . PHE A 1 75 ? 1.043 4.012 -8.348 1.00 94.31 75 PHE A C 1
ATOM 597 O O . PHE A 1 75 ? 1.920 4.862 -8.475 1.00 94.31 75 PHE A O 1
ATOM 604 N N . LEU A 1 76 ? 1.353 2.745 -8.051 1.00 91.94 76 LEU A N 1
ATOM 605 C CA . LEU A 1 76 ? 2.735 2.311 -7.802 1.00 91.94 76 LEU A CA 1
ATOM 606 C C . LEU A 1 76 ? 3.608 2.341 -9.064 1.00 91.94 76 LEU A C 1
ATOM 608 O O . LEU A 1 76 ? 4.810 2.588 -8.971 1.00 91.94 76 LEU A O 1
ATOM 612 N N . SER A 1 77 ? 3.015 2.122 -10.241 1.00 88.19 77 SER A N 1
ATOM 613 C CA . SER A 1 77 ? 3.726 2.246 -11.520 1.00 88.19 77 SER A CA 1
ATOM 614 C C . SER A 1 77 ? 4.125 3.690 -11.833 1.00 88.19 77 SER A C 1
ATOM 616 O O . SER A 1 77 ? 5.125 3.907 -12.511 1.00 88.19 77 SER A O 1
ATOM 618 N N . GLU A 1 78 ? 3.345 4.669 -11.373 1.00 88.00 78 GLU A N 1
ATOM 619 C CA . GLU A 1 78 ? 3.644 6.102 -11.499 1.00 88.00 78 GLU A CA 1
ATOM 620 C C . GLU A 1 78 ? 4.673 6.533 -10.449 1.00 88.00 78 GLU A C 1
ATOM 622 O O . GLU A 1 78 ? 5.695 7.120 -10.798 1.00 88.00 78 GLU A O 1
ATOM 627 N N . TRP A 1 79 ? 4.491 6.115 -9.193 1.00 83.62 79 TRP A N 1
ATOM 628 C CA . TRP A 1 79 ? 5.458 6.364 -8.121 1.00 83.62 79 TRP A CA 1
ATOM 629 C C . TRP A 1 79 ? 6.871 5.864 -8.463 1.00 83.62 79 TRP A C 1
ATOM 631 O O . TRP A 1 79 ? 7.852 6.567 -8.235 1.00 83.62 79 TRP A O 1
ATOM 641 N N . GLY A 1 80 ? 6.986 4.670 -9.056 1.00 70.56 80 GLY A N 1
ATOM 642 C CA . GLY A 1 80 ? 8.274 4.112 -9.476 1.00 70.56 80 GLY A CA 1
ATOM 643 C C . GLY A 1 80 ? 8.934 4.833 -10.659 1.00 70.56 80 GLY A C 1
ATOM 644 O O . GLY A 1 80 ? 10.110 4.592 -10.915 1.00 70.56 80 GLY A O 1
ATOM 645 N N . ARG A 1 81 ? 8.204 5.691 -11.386 1.00 73.19 81 ARG A N 1
ATOM 646 C CA . ARG A 1 81 ? 8.728 6.496 -12.506 1.00 73.19 81 ARG A CA 1
ATOM 647 C C . ARG A 1 81 ? 9.136 7.904 -12.081 1.00 73.19 81 ARG A C 1
ATOM 649 O O . ARG A 1 81 ? 10.112 8.416 -12.610 1.00 73.19 81 ARG A O 1
ATOM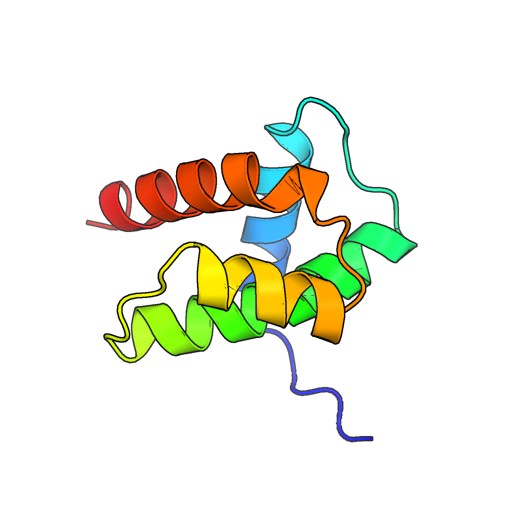 656 N N . ASP A 1 82 ? 8.421 8.500 -11.128 1.00 62.44 82 ASP A N 1
ATOM 657 C CA . ASP A 1 82 ? 8.688 9.861 -10.633 1.00 62.44 82 ASP A CA 1
ATOM 658 C C . ASP A 1 82 ? 9.798 9.913 -9.560 1.00 62.44 82 ASP A C 1
ATOM 660 O O . ASP A 1 82 ? 10.156 10.986 -9.078 1.00 62.44 82 ASP A O 1
ATOM 664 N N . GLY A 1 83 ? 10.333 8.756 -9.160 1.00 55.66 83 GLY A N 1
ATOM 665 C CA . GLY A 1 83 ? 11.418 8.621 -8.184 1.00 55.66 83 GLY A CA 1
ATOM 666 C C . GLY A 1 83 ? 12.847 8.755 -8.736 1.00 55.66 83 GLY A C 1
ATOM 667 O O . GLY A 1 83 ? 13.776 8.461 -7.979 1.00 55.66 83 GLY A O 1
ATOM 668 N N . GLU A 1 84 ? 13.029 9.146 -10.008 1.00 39.41 84 GLU A N 1
ATOM 669 C CA . GLU A 1 84 ? 14.339 9.465 -10.626 1.00 39.41 84 GLU A CA 1
ATOM 670 C C . GLU A 1 84 ? 14.778 10.925 -10.420 1.00 39.41 84 GLU A C 1
ATOM 672 O O . GLU A 1 84 ? 13.965 11.852 -10.644 1.00 39.41 84 GLU A O 1
#

Radius of gyration: 11.97 Å; chains: 1; bounding box: 27×24×29 Å